Protein AF-A0A067BN56-F1 (afdb_monomer_lite)

pLDDT: mean 93.26, std 5.37, range [66.5, 98.38]

Secondary structure (DSSP, 8-state):
-HHHHHHHHHHHHHHHHHTTEEEEEEE-SSSEEEEEEETTGGG-S-EEEEE--STT--TTBS-HHHHTS---TTT-SS-TTBSHHHHHHHHHTT-EEEEE-TT--EEE-TTS-EEE-TT-SSHHHHHHHHHHHHT-

Structure (mmCIF, N/CA/C/O backbone):
data_AF-A0A067BN56-F1
#
_entry.id   AF-A0A067BN56-F1
#
loop_
_atom_site.group_PDB
_atom_site.id
_atom_site.type_symbol
_atom_site.label_atom_id
_atom_site.label_alt_id
_atom_site.label_comp_id
_atom_site.label_asym_id
_atom_site.label_entity_id
_atom_site.label_seq_id
_atom_site.pdbx_PDB_ins_code
_atom_site.Cartn_x
_atom_site.Cartn_y
_atom_site.Cartn_z
_atom_site.occupancy
_atom_site.B_iso_or_equiv
_atom_site.auth_seq_id
_atom_site.auth_comp_id
_atom_site.auth_asym_id
_atom_site.auth_atom_id
_atom_site.pdbx_PDB_model_num
ATOM 1 N N . MET A 1 1 ? 12.232 15.046 -11.064 1.00 66.50 1 MET A N 1
ATOM 2 C CA . MET A 1 1 ? 10.794 14.740 -10.896 1.00 66.50 1 MET A CA 1
ATOM 3 C C . MET A 1 1 ? 10.592 13.345 -10.321 1.00 66.50 1 MET A C 1
ATOM 5 O O . MET A 1 1 ? 10.023 13.252 -9.246 1.00 66.50 1 MET A O 1
ATOM 9 N N . GLU A 1 2 ? 11.115 12.290 -10.955 1.00 84.50 2 GLU A N 1
ATOM 10 C CA . GLU A 1 2 ? 10.954 10.911 -10.455 1.00 84.50 2 GLU A CA 1
ATOM 11 C C . GLU A 1 2 ? 11.546 10.697 -9.051 1.00 84.50 2 GLU A C 1
ATOM 13 O O . GLU A 1 2 ? 10.865 10.178 -8.178 1.00 84.50 2 GLU A O 1
ATOM 18 N N . LEU A 1 3 ? 12.758 11.206 -8.790 1.00 89.38 3 LEU A N 1
ATOM 19 C CA . LEU A 1 3 ? 13.390 11.137 -7.461 1.00 89.38 3 LEU A CA 1
ATOM 20 C C . LEU A 1 3 ? 12.566 11.835 -6.365 1.00 89.38 3 LEU A C 1
ATOM 22 O O . LEU A 1 3 ? 12.488 11.354 -5.241 1.00 89.38 3 LEU A O 1
ATOM 26 N N . ALA A 1 4 ? 11.925 12.960 -6.694 1.00 91.44 4 ALA A N 1
ATOM 27 C CA . ALA A 1 4 ? 11.090 13.692 -5.743 1.00 91.44 4 ALA A CA 1
ATOM 28 C C . ALA A 1 4 ? 9.802 12.920 -5.422 1.00 91.44 4 ALA A C 1
ATOM 30 O O . ALA A 1 4 ? 9.410 12.833 -4.262 1.00 91.44 4 ALA A O 1
ATOM 31 N N . LEU A 1 5 ? 9.184 12.303 -6.435 1.00 92.88 5 LEU A N 1
ATOM 32 C CA . LEU A 1 5 ? 8.038 11.421 -6.236 1.00 92.88 5 LEU A CA 1
ATOM 33 C C . LEU A 1 5 ? 8.414 10.204 -5.383 1.00 92.88 5 LEU A C 1
ATOM 35 O O . LEU A 1 5 ? 7.681 9.873 -4.458 1.00 92.88 5 LEU A O 1
ATOM 39 N N . GLN A 1 6 ? 9.556 9.568 -5.656 1.00 92.62 6 GLN A N 1
ATOM 40 C CA . GLN A 1 6 ? 10.057 8.446 -4.857 1.00 92.62 6 GLN A CA 1
ATOM 41 C C . GLN A 1 6 ? 10.256 8.843 -3.391 1.00 92.62 6 GLN A C 1
ATOM 43 O O . GLN A 1 6 ? 9.808 8.127 -2.498 1.00 92.62 6 GLN A O 1
ATOM 48 N N . GLN A 1 7 ? 10.857 10.009 -3.145 1.00 95.00 7 GLN A N 1
ATOM 49 C CA . GLN A 1 7 ? 11.036 10.542 -1.797 1.00 95.00 7 GLN A CA 1
ATOM 50 C C . GLN A 1 7 ? 9.692 10.782 -1.091 1.00 95.00 7 GLN A C 1
ATOM 52 O O . GLN A 1 7 ? 9.524 10.399 0.064 1.00 95.00 7 GLN A O 1
ATOM 57 N N . ILE A 1 8 ? 8.709 11.360 -1.785 1.00 94.81 8 ILE A N 1
ATOM 58 C CA . ILE A 1 8 ? 7.368 11.581 -1.229 1.00 94.81 8 ILE A CA 1
ATOM 59 C C . ILE A 1 8 ? 6.667 10.257 -0.923 1.00 94.81 8 ILE A C 1
ATOM 61 O O . ILE A 1 8 ? 6.090 10.114 0.150 1.00 94.81 8 ILE A O 1
ATOM 65 N N . VAL A 1 9 ? 6.730 9.270 -1.818 1.00 95.25 9 VAL A N 1
ATOM 66 C CA . VAL A 1 9 ? 6.147 7.949 -1.553 1.00 95.25 9 VAL A CA 1
ATOM 67 C C . VAL A 1 9 ? 6.793 7.309 -0.325 1.00 95.25 9 VAL A C 1
ATOM 69 O O . VAL A 1 9 ? 6.080 6.787 0.530 1.00 95.25 9 VAL A O 1
ATOM 72 N N . TYR A 1 10 ? 8.118 7.401 -0.198 1.00 96.12 10 TYR A N 1
ATOM 73 C CA . TYR A 1 10 ? 8.834 6.913 0.977 1.00 96.12 10 TYR A CA 1
ATOM 74 C C . TYR A 1 10 ? 8.358 7.602 2.268 1.00 96.12 10 TYR A C 1
ATOM 76 O O . TYR A 1 10 ? 8.090 6.928 3.262 1.00 96.12 10 TYR A O 1
ATOM 84 N N . GLU A 1 11 ? 8.178 8.926 2.254 1.00 96.25 11 GLU A N 1
ATOM 85 C CA . GLU A 1 11 ? 7.620 9.678 3.388 1.00 96.25 11 GLU A CA 1
ATOM 86 C C . GLU A 1 11 ? 6.193 9.234 3.738 1.00 96.25 11 GLU A C 1
ATOM 88 O O . GLU A 1 11 ? 5.864 9.066 4.913 1.00 96.25 11 GLU A O 1
ATOM 93 N N . GLU A 1 12 ? 5.337 9.035 2.737 1.00 96.50 12 GLU A N 1
ATOM 94 C CA . GLU A 1 12 ? 3.956 8.595 2.944 1.00 96.50 12 GLU A CA 1
ATOM 95 C C . GLU A 1 12 ? 3.907 7.173 3.520 1.00 96.50 12 GLU A C 1
ATOM 97 O O . GLU A 1 12 ? 3.182 6.928 4.484 1.00 96.50 12 GLU A O 1
ATOM 102 N N . GLN A 1 13 ? 4.744 6.257 3.029 1.00 97.38 13 GLN A N 1
ATOM 103 C CA . GLN A 1 13 ? 4.883 4.906 3.583 1.00 97.38 13 GLN A CA 1
ATOM 104 C C . GLN A 1 13 ? 5.478 4.914 4.998 1.00 97.38 13 GLN A C 1
ATOM 106 O O . GLN A 1 13 ? 5.048 4.139 5.852 1.00 97.38 13 GLN A O 1
ATOM 111 N N . ALA A 1 14 ? 6.421 5.811 5.297 1.00 97.75 14 ALA A N 1
ATOM 112 C CA . ALA A 1 14 ? 6.939 5.986 6.653 1.00 97.75 14 ALA A CA 1
ATOM 113 C C . ALA A 1 14 ? 5.841 6.466 7.618 1.00 97.75 14 ALA A C 1
ATOM 115 O O . ALA A 1 14 ? 5.732 5.960 8.736 1.00 97.75 14 ALA A O 1
ATOM 116 N N . LYS A 1 15 ? 4.964 7.376 7.178 1.00 97.00 15 LYS A N 1
ATOM 117 C CA . LYS A 1 15 ? 3.790 7.804 7.958 1.00 97.00 15 LYS A CA 1
ATOM 118 C C . LYS A 1 15 ? 2.753 6.692 8.107 1.00 97.00 15 LYS A C 1
ATOM 120 O O . LYS A 1 15 ? 2.154 6.581 9.172 1.00 97.00 15 LYS A O 1
ATOM 125 N N . MET A 1 16 ? 2.568 5.835 7.098 1.00 97.69 16 MET A N 1
ATOM 126 C CA . MET A 1 16 ? 1.759 4.617 7.249 1.00 97.69 16 MET A CA 1
ATOM 127 C C . MET A 1 16 ? 2.328 3.727 8.358 1.00 97.69 16 MET A C 1
ATOM 129 O O . MET A 1 16 ? 1.581 3.275 9.223 1.00 97.69 16 MET A O 1
ATOM 133 N N . LYS A 1 17 ? 3.650 3.521 8.385 1.00 97.75 17 LYS A N 1
ATOM 134 C CA . LYS A 1 17 ? 4.313 2.749 9.448 1.00 97.75 17 LYS A CA 1
ATOM 135 C C . LYS A 1 17 ? 4.122 3.388 10.825 1.00 97.75 17 LYS A C 1
ATOM 137 O O . LYS A 1 17 ? 3.782 2.691 11.775 1.00 97.75 17 LYS A O 1
ATOM 142 N N . ALA A 1 18 ? 4.233 4.713 10.922 1.00 96.88 18 ALA A N 1
ATOM 143 C CA . ALA A 1 18 ? 3.944 5.452 12.154 1.00 96.88 18 ALA A CA 1
ATOM 144 C C . ALA A 1 18 ? 2.470 5.342 12.600 1.00 96.88 18 ALA A C 1
ATOM 146 O O . ALA A 1 18 ? 2.189 5.369 13.794 1.00 96.88 18 ALA A O 1
ATOM 147 N N . LEU A 1 19 ? 1.536 5.163 11.658 1.00 96.12 19 LEU A N 1
ATOM 148 C CA . LEU A 1 19 ? 0.121 4.874 11.926 1.00 96.12 19 LEU A CA 1
ATOM 149 C C . LEU A 1 19 ? -0.123 3.410 12.359 1.00 96.12 19 LEU A C 1
ATOM 151 O O . LEU A 1 19 ? -1.257 3.017 12.624 1.00 96.12 19 LEU A O 1
ATOM 155 N N . GLY A 1 20 ? 0.930 2.595 12.447 1.00 96.94 20 GLY A N 1
ATOM 156 C CA . GLY A 1 20 ? 0.861 1.204 12.881 1.00 96.94 20 GLY A CA 1
ATOM 157 C C . GLY A 1 20 ? 0.762 0.199 11.740 1.00 96.94 20 GLY A C 1
ATOM 158 O O . GLY A 1 20 ? 0.406 -0.946 11.993 1.00 96.94 20 GLY A O 1
ATOM 159 N N . PHE A 1 21 ? 1.057 0.580 10.494 1.00 98.31 21 PHE A N 1
ATOM 160 C CA . PHE A 1 21 ? 1.177 -0.400 9.415 1.00 98.31 21 PHE A CA 1
ATOM 161 C C . PHE A 1 21 ? 2.528 -1.120 9.472 1.00 98.31 21 PHE A C 1
ATOM 163 O O . PHE A 1 21 ? 3.576 -0.507 9.660 1.00 98.31 21 PHE A O 1
ATOM 170 N N . VAL A 1 22 ? 2.509 -2.426 9.242 1.00 97.19 22 VAL A N 1
ATOM 171 C CA . VAL A 1 22 ? 3.695 -3.246 9.010 1.00 97.19 22 VAL A CA 1
ATOM 172 C C . VAL A 1 22 ? 3.829 -3.529 7.521 1.00 97.19 22 VAL A C 1
ATOM 174 O O . VAL A 1 22 ? 2.837 -3.706 6.814 1.00 97.19 22 VAL A O 1
ATOM 177 N N . GLU A 1 23 ? 5.064 -3.546 7.034 1.00 97.19 23 GLU A N 1
ATOM 178 C CA . GLU A 1 23 ? 5.368 -3.925 5.659 1.00 97.19 23 GLU A CA 1
ATOM 179 C C . GLU A 1 23 ? 5.641 -5.429 5.606 1.00 97.19 23 GLU A C 1
ATOM 181 O O . GLU A 1 23 ? 6.486 -5.939 6.342 1.00 97.19 23 GLU A O 1
ATOM 186 N N . ALA A 1 24 ? 4.919 -6.127 4.738 1.00 96.38 24 ALA A N 1
ATOM 187 C CA . ALA A 1 24 ? 5.154 -7.522 4.402 1.00 96.38 24 ALA A CA 1
ATOM 188 C C . ALA A 1 24 ? 5.523 -7.636 2.919 1.00 96.38 24 ALA A C 1
ATOM 190 O O . ALA A 1 24 ? 5.360 -6.690 2.144 1.00 96.38 24 ALA A O 1
ATOM 191 N N . PHE A 1 25 ? 6.036 -8.796 2.520 1.00 96.81 25 PHE A N 1
ATOM 192 C CA . PHE A 1 25 ? 6.558 -9.009 1.176 1.00 96.81 25 PHE A CA 1
ATOM 193 C C . PHE A 1 25 ? 5.930 -10.236 0.524 1.00 96.81 25 PHE A C 1
ATOM 195 O O . PHE A 1 25 ? 5.737 -11.263 1.173 1.00 96.81 25 PHE A O 1
ATOM 202 N N . ILE A 1 26 ? 5.667 -10.126 -0.775 1.00 96.94 26 ILE A N 1
ATOM 203 C CA . ILE A 1 26 ? 5.372 -11.259 -1.658 1.00 96.94 26 ILE A CA 1
ATOM 204 C C . ILE A 1 26 ? 6.628 -11.527 -2.486 1.00 96.94 26 ILE A C 1
ATOM 206 O O . ILE A 1 26 ? 7.212 -10.573 -3.003 1.00 96.94 26 ILE A O 1
ATOM 210 N N . GLY A 1 27 ? 7.032 -12.792 -2.619 1.00 95.94 27 GLY A N 1
ATOM 211 C CA . GLY A 1 27 ? 8.198 -13.213 -3.402 1.00 95.94 27 GLY A CA 1
ATOM 212 C C . GLY A 1 27 ? 9.365 -13.720 -2.554 1.00 95.94 27 GLY A C 1
ATOM 213 O O . GLY A 1 27 ? 9.165 -14.282 -1.478 1.00 95.94 27 GLY A O 1
ATOM 214 N N . THR A 1 28 ? 10.586 -13.548 -3.060 1.00 93.62 28 THR A N 1
ATOM 215 C CA . THR A 1 28 ? 11.839 -13.991 -2.422 1.00 93.62 28 THR A CA 1
ATOM 216 C C . THR A 1 28 ? 12.721 -12.801 -2.040 1.00 93.62 28 THR A C 1
ATOM 218 O O . THR A 1 28 ? 12.363 -11.645 -2.257 1.00 93.62 28 THR A O 1
ATOM 221 N N . ASN A 1 29 ? 13.898 -13.049 -1.463 1.00 89.81 29 ASN A N 1
ATOM 222 C CA . ASN A 1 29 ? 14.830 -11.967 -1.139 1.00 89.81 29 ASN A CA 1
ATOM 223 C C . ASN A 1 29 ? 15.347 -11.241 -2.389 1.00 89.81 29 ASN A C 1
ATOM 225 O O . ASN A 1 29 ? 15.612 -10.042 -2.329 1.00 89.81 29 ASN A O 1
ATOM 229 N N . GLU A 1 30 ? 15.451 -11.958 -3.505 1.00 90.00 30 GLU A N 1
ATOM 230 C CA . GLU A 1 30 ? 15.970 -11.483 -4.785 1.00 90.00 30 GLU A CA 1
ATOM 231 C C . GLU A 1 30 ? 14.898 -10.761 -5.610 1.00 90.00 30 GLU A C 1
ATOM 233 O O . GLU A 1 30 ? 15.206 -9.801 -6.313 1.00 90.00 30 GLU A O 1
ATOM 238 N N . ALA A 1 31 ? 13.638 -11.198 -5.516 1.00 94.06 31 ALA A N 1
ATOM 239 C CA . ALA A 1 31 ? 12.517 -10.628 -6.255 1.00 94.06 31 ALA A CA 1
ATOM 240 C C . ALA A 1 31 ? 11.270 -10.561 -5.369 1.00 94.06 31 ALA A C 1
ATOM 242 O O . ALA A 1 31 ? 10.599 -11.572 -5.153 1.00 94.06 31 ALA A O 1
ATOM 243 N N . LYS A 1 32 ? 10.947 -9.359 -4.878 1.00 95.50 32 LYS A N 1
ATOM 244 C CA . LYS A 1 32 ? 9.786 -9.118 -4.013 1.00 95.50 32 LYS A CA 1
ATOM 245 C C . LYS A 1 32 ? 9.092 -7.793 -4.265 1.00 95.50 32 LYS A C 1
ATOM 247 O O . LYS A 1 32 ? 9.701 -6.834 -4.735 1.00 95.50 32 LYS A O 1
ATOM 252 N N . CYS A 1 33 ? 7.825 -7.736 -3.874 1.00 94.25 33 CYS A N 1
ATOM 253 C CA . CYS A 1 33 ? 7.049 -6.505 -3.784 1.00 94.25 33 CYS A CA 1
ATOM 254 C C . CYS A 1 33 ? 6.447 -6.331 -2.389 1.00 94.25 33 CYS A C 1
ATOM 256 O O . CYS A 1 33 ? 6.121 -7.310 -1.714 1.00 94.25 33 CYS A O 1
ATOM 258 N N . SER A 1 34 ? 6.274 -5.075 -1.987 1.00 95.12 34 SER A N 1
ATOM 259 C CA . SER A 1 34 ? 5.713 -4.710 -0.689 1.00 95.12 34 SER A CA 1
ATOM 260 C C . SER A 1 34 ? 4.186 -4.735 -0.685 1.00 95.12 34 SER A C 1
ATOM 262 O O . SER A 1 34 ? 3.531 -4.290 -1.631 1.00 95.12 34 SER A O 1
ATOM 264 N N . ILE A 1 35 ? 3.636 -5.169 0.441 1.00 97.00 35 ILE A N 1
ATOM 265 C CA . ILE A 1 35 ? 2.258 -4.929 0.866 1.00 97.00 35 ILE A CA 1
ATOM 266 C C . ILE A 1 35 ? 2.289 -4.336 2.277 1.00 97.00 35 ILE A C 1
ATOM 268 O O . ILE A 1 35 ? 3.249 -4.535 3.021 1.00 97.00 35 ILE A O 1
ATOM 272 N N . PHE A 1 36 ? 1.242 -3.617 2.664 1.00 98.25 36 PHE A N 1
ATOM 273 C CA . PHE A 1 36 ? 1.162 -2.982 3.977 1.00 98.25 36 PHE A CA 1
ATOM 274 C C . PHE A 1 36 ? -0.079 -3.454 4.719 1.00 98.25 36 PHE A C 1
ATOM 276 O O . PHE A 1 36 ? -1.179 -3.418 4.176 1.00 98.25 36 PHE A O 1
ATOM 283 N N . LEU A 1 37 ? 0.098 -3.867 5.968 1.00 98.25 37 LEU A N 1
ATOM 284 C CA . LEU A 1 37 ? -0.949 -4.433 6.813 1.00 98.25 37 LEU A CA 1
ATOM 285 C C . LEU A 1 37 ? -1.059 -3.582 8.077 1.00 98.25 37 LEU A C 1
ATOM 287 O O . LEU A 1 37 ? -0.051 -3.324 8.724 1.00 98.25 37 LEU A O 1
ATOM 291 N N . SER A 1 38 ? -2.248 -3.134 8.463 1.00 98.06 38 SER A N 1
ATOM 292 C CA . SER A 1 38 ? -2.437 -2.453 9.753 1.00 98.06 38 SER A CA 1
ATOM 293 C C . SER A 1 38 ? -2.142 -3.409 10.910 1.00 98.06 38 SER A C 1
ATOM 295 O O . SER A 1 38 ? -2.596 -4.542 10.843 1.00 98.06 38 SER A O 1
ATOM 297 N N . SER A 1 39 ? -1.487 -2.995 11.992 1.00 95.38 39 SER A N 1
ATOM 298 C CA . SER A 1 39 ? -1.068 -3.882 13.098 1.00 95.38 39 SER A CA 1
ATOM 299 C C . SER A 1 39 ? -2.173 -4.769 13.687 1.00 95.38 39 SER A C 1
ATOM 301 O O . SER A 1 39 ? -1.896 -5.876 14.138 1.00 95.38 39 SER A O 1
ATOM 303 N N . GLN A 1 40 ? -3.426 -4.319 13.654 1.00 92.50 40 GLN A N 1
ATOM 304 C CA . GLN A 1 40 ? -4.592 -5.050 14.147 1.00 92.50 40 GLN A CA 1
ATOM 305 C C . GLN A 1 40 ? -5.289 -5.939 13.102 1.00 92.50 40 GLN A C 1
ATOM 307 O O . GLN A 1 40 ? -6.357 -6.470 13.402 1.00 92.50 40 GLN A O 1
ATOM 312 N N . TRP A 1 41 ? -4.752 -6.076 11.883 1.00 95.50 41 TRP A N 1
ATOM 313 C CA . TRP A 1 41 ? -5.465 -6.684 10.748 1.00 95.50 41 TRP A CA 1
ATOM 314 C C . TRP A 1 41 ? -5.980 -8.101 11.039 1.00 95.50 41 TRP A C 1
ATOM 316 O O . TRP A 1 41 ? -7.093 -8.429 10.648 1.00 95.50 41 TRP A O 1
ATOM 326 N N . GLU A 1 42 ? -5.219 -8.901 11.789 1.00 93.56 42 GLU A N 1
ATOM 327 C CA . GLU A 1 42 ? -5.554 -10.291 12.134 1.00 93.56 42 GLU A CA 1
ATOM 328 C C . GLU A 1 42 ? -6.614 -10.414 13.255 1.00 93.56 42 GLU A C 1
ATOM 330 O O . GLU A 1 42 ? -7.152 -11.493 13.483 1.00 93.56 42 GLU A O 1
ATOM 335 N N . ARG A 1 43 ? -6.905 -9.331 13.998 1.00 92.38 43 ARG A N 1
ATOM 336 C CA . ARG A 1 43 ? -7.703 -9.364 15.250 1.00 92.38 43 ARG A CA 1
ATOM 337 C C . ARG A 1 43 ? -9.067 -8.692 15.142 1.00 92.38 43 ARG A C 1
ATOM 339 O O . ARG A 1 43 ? -9.781 -8.569 16.135 1.00 92.38 43 ARG A O 1
ATOM 346 N N . VAL A 1 44 ? -9.413 -8.201 13.960 1.00 92.62 44 VAL A N 1
ATOM 347 C CA . VAL A 1 44 ? -10.621 -7.409 13.708 1.00 92.62 44 VAL A CA 1
ATOM 348 C C . VAL A 1 44 ? -11.639 -8.194 12.890 1.00 92.62 44 VAL A C 1
ATOM 350 O O . VAL A 1 44 ? -11.295 -8.921 11.968 1.00 92.62 44 VAL A O 1
ATOM 353 N N . GLY A 1 45 ? -12.927 -7.987 13.170 1.00 92.38 45 GLY A N 1
ATOM 354 C CA . GLY A 1 45 ? -14.013 -8.630 12.419 1.00 92.38 45 GLY A CA 1
ATOM 355 C C . GLY A 1 45 ? -14.322 -7.994 11.057 1.00 92.38 45 GLY A C 1
ATOM 356 O O . GLY A 1 45 ? -15.246 -8.434 10.380 1.00 92.38 45 GLY A O 1
ATOM 357 N N . ARG A 1 46 ? -13.619 -6.919 10.666 1.00 95.44 46 ARG A N 1
ATOM 358 C CA . ARG A 1 46 ? -13.835 -6.204 9.397 1.00 95.44 46 ARG A CA 1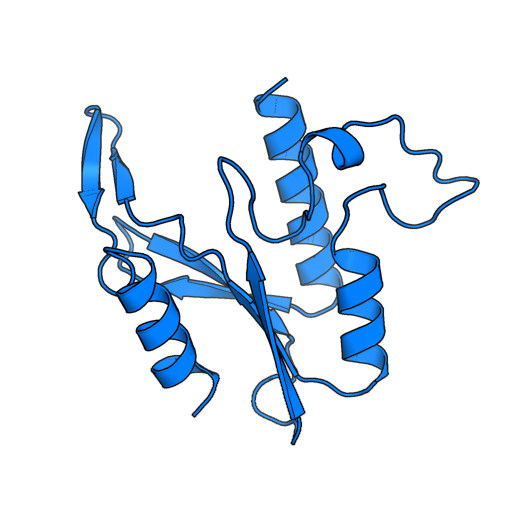
ATOM 359 C C . ARG A 1 46 ? -12.505 -5.834 8.756 1.00 95.44 46 ARG A C 1
ATOM 361 O O . ARG A 1 46 ? -11.772 -5.004 9.294 1.00 95.44 46 ARG A O 1
ATOM 368 N N . LEU A 1 47 ? -12.242 -6.406 7.587 1.00 96.75 47 LEU A N 1
ATOM 369 C CA . LEU A 1 47 ? -11.070 -6.110 6.768 1.00 96.75 47 LEU A CA 1
ATOM 370 C C . LEU A 1 47 ? -11.434 -5.171 5.614 1.00 96.75 47 LEU A C 1
ATOM 372 O O . LEU A 1 47 ? -12.431 -5.370 4.922 1.00 96.75 47 LEU A O 1
ATOM 376 N N . LEU A 1 48 ? -10.605 -4.153 5.402 1.00 97.44 48 LEU A N 1
ATOM 377 C CA . LEU A 1 48 ? -10.618 -3.270 4.244 1.00 97.44 48 LEU A CA 1
ATOM 378 C C . LEU A 1 48 ? -9.395 -3.581 3.377 1.00 97.44 48 LEU A C 1
ATOM 380 O O . LEU A 1 48 ? -8.261 -3.302 3.766 1.00 97.44 48 LEU A O 1
ATOM 384 N N . LEU A 1 49 ? -9.634 -4.125 2.187 1.00 96.69 49 LEU A N 1
ATOM 385 C CA . LEU A 1 49 ? -8.603 -4.342 1.178 1.00 96.69 49 LEU A CA 1
ATOM 386 C C . LEU A 1 49 ? -8.551 -3.145 0.221 1.00 96.69 49 LEU A C 1
ATOM 388 O O . LEU A 1 49 ? -9.510 -2.866 -0.496 1.00 96.69 49 LEU A O 1
ATOM 392 N N . ILE A 1 50 ? -7.416 -2.456 0.196 1.00 96.81 50 ILE A N 1
ATOM 393 C CA . ILE A 1 50 ? -7.111 -1.360 -0.718 1.00 96.81 50 ILE A CA 1
ATOM 394 C C . ILE A 1 50 ? -6.161 -1.882 -1.794 1.00 96.81 50 ILE A C 1
ATOM 396 O O . ILE A 1 50 ? -4.992 -2.168 -1.531 1.00 96.81 50 ILE A O 1
ATOM 400 N N . ILE A 1 51 ? -6.672 -1.976 -3.020 1.00 95.00 51 ILE A N 1
ATOM 401 C CA . ILE A 1 51 ? -5.897 -2.349 -4.203 1.00 95.00 51 ILE A CA 1
ATOM 402 C C . ILE A 1 51 ? -5.531 -1.078 -4.954 1.00 95.00 51 ILE A C 1
ATOM 404 O O . ILE A 1 51 ? -6.395 -0.334 -5.413 1.00 95.00 51 ILE A O 1
ATOM 408 N N . VAL A 1 52 ? -4.234 -0.841 -5.080 1.00 91.56 52 VAL A N 1
ATOM 409 C CA . VAL A 1 52 ? -3.686 0.350 -5.710 1.00 91.56 52 VAL A CA 1
ATOM 410 C C . VAL A 1 52 ? -3.079 -0.046 -7.044 1.00 91.56 52 VAL A C 1
ATOM 412 O O . VAL A 1 52 ? -2.001 -0.626 -7.088 1.00 91.56 52 VAL A O 1
ATOM 415 N N . SER A 1 53 ? -3.767 0.254 -8.141 1.00 86.12 53 SER A N 1
ATOM 416 C CA . SER A 1 53 ? -3.298 -0.060 -9.493 1.00 86.12 53 SER A CA 1
ATOM 417 C C . SER A 1 53 ? -3.083 1.203 -10.313 1.00 86.12 53 SER A C 1
ATOM 419 O O . SER A 1 53 ? -3.875 2.140 -10.235 1.00 86.12 53 SER A O 1
ATOM 421 N N . GLY A 1 54 ? -2.054 1.205 -11.153 1.00 81.56 54 GLY A N 1
ATOM 422 C CA . GLY A 1 54 ? -1.781 2.307 -12.068 1.00 81.56 54 GLY A CA 1
ATOM 423 C C . GLY A 1 54 ? -0.292 2.470 -12.331 1.00 81.56 54 GLY A C 1
ATOM 424 O O . GLY A 1 54 ? 0.547 2.070 -11.524 1.00 81.56 54 GLY A O 1
ATOM 425 N N . ASN A 1 55 ? 0.045 3.067 -13.472 1.00 79.38 55 ASN A N 1
ATOM 426 C CA . ASN A 1 55 ? 1.436 3.230 -13.876 1.00 79.38 55 ASN A CA 1
ATOM 427 C C . ASN A 1 55 ? 2.201 4.138 -12.893 1.00 79.38 55 ASN A C 1
ATOM 429 O O . ASN A 1 55 ? 1.922 5.334 -12.774 1.00 79.38 55 ASN A O 1
ATOM 433 N N . GLY A 1 56 ? 3.170 3.558 -12.182 1.00 79.31 56 GLY A N 1
ATOM 434 C CA . GLY A 1 56 ? 3.984 4.259 -11.190 1.00 79.31 56 GLY A CA 1
ATOM 435 C C . GLY A 1 56 ? 3.219 4.717 -9.945 1.00 79.31 56 GLY A C 1
ATOM 436 O O . GLY A 1 56 ? 3.731 5.557 -9.210 1.00 79.31 56 GLY A O 1
ATOM 437 N N . ILE A 1 57 ? 2.008 4.202 -9.703 1.00 89.69 57 ILE A N 1
ATOM 438 C CA . ILE A 1 57 ? 1.336 4.370 -8.413 1.00 89.69 57 ILE A CA 1
ATOM 439 C C . ILE A 1 57 ? 1.897 3.325 -7.452 1.00 89.69 57 ILE A C 1
ATOM 441 O O . ILE A 1 57 ? 2.128 2.179 -7.831 1.00 89.69 57 ILE A O 1
ATOM 445 N N . GLN A 1 58 ? 2.140 3.725 -6.209 1.00 92.69 58 GLN A N 1
ATOM 446 C CA . GLN A 1 58 ? 2.677 2.873 -5.155 1.00 92.69 58 GLN A CA 1
ATOM 447 C C . GLN A 1 58 ? 1.827 3.033 -3.886 1.00 92.69 58 GLN A C 1
ATOM 449 O O . GLN A 1 58 ? 1.162 4.063 -3.731 1.00 92.69 58 GLN A O 1
ATOM 454 N N . PRO A 1 59 ? 1.834 2.047 -2.969 1.00 95.44 59 PRO A N 1
ATOM 455 C CA . PRO A 1 59 ? 1.176 2.194 -1.675 1.00 95.44 59 PRO A CA 1
ATOM 456 C C . PRO A 1 59 ? 1.598 3.491 -0.973 1.00 95.44 59 PRO A C 1
ATOM 458 O O . PRO A 1 59 ? 2.779 3.839 -0.976 1.00 95.44 59 PRO A O 1
ATOM 461 N N . GLY A 1 60 ? 0.628 4.199 -0.394 1.00 95.38 60 GLY A N 1
ATOM 462 C CA . GLY A 1 60 ? 0.810 5.502 0.254 1.00 95.38 60 GLY A CA 1
ATOM 463 C C . GLY A 1 60 ? 0.221 6.677 -0.528 1.00 95.38 60 GLY A C 1
ATOM 464 O O . GLY A 1 60 ? -0.174 7.668 0.087 1.00 95.38 60 GLY A O 1
ATOM 465 N N . ILE A 1 61 ? 0.066 6.557 -1.853 1.00 95.56 61 ILE A N 1
ATOM 466 C CA . ILE A 1 61 ? -0.457 7.639 -2.703 1.00 95.56 61 ILE A CA 1
ATOM 467 C C . ILE A 1 61 ? -1.563 7.173 -3.655 1.00 95.56 61 ILE A C 1
ATOM 469 O O . ILE A 1 61 ? -1.505 6.090 -4.227 1.00 95.56 61 ILE A O 1
ATOM 473 N N . TRP A 1 62 ? -2.551 8.033 -3.882 1.00 94.38 62 TRP A N 1
ATOM 474 C CA . TRP A 1 62 ? -3.598 7.862 -4.893 1.00 94.38 62 TRP A CA 1
ATOM 475 C C . TRP A 1 62 ? -3.232 8.466 -6.248 1.00 94.38 62 TRP A C 1
ATOM 477 O O . TRP A 1 62 ? -3.724 8.012 -7.276 1.00 94.38 62 TRP A O 1
ATOM 487 N N . SER A 1 63 ? -2.404 9.515 -6.267 1.00 92.88 63 SER A N 1
ATOM 488 C CA . SER A 1 63 ? -2.060 10.234 -7.495 1.00 92.88 63 SER A CA 1
ATOM 489 C C . SER A 1 63 ? -0.668 10.846 -7.427 1.00 92.88 63 SER A C 1
ATOM 491 O O . SER A 1 63 ? -0.328 11.551 -6.478 1.00 92.88 63 SER A O 1
ATOM 493 N N . ARG A 1 64 ? 0.112 10.617 -8.490 1.00 92.62 64 ARG A N 1
ATOM 494 C CA . ARG A 1 64 ? 1.447 11.199 -8.670 1.00 92.62 64 ARG A CA 1
ATOM 495 C C . ARG A 1 64 ? 1.396 12.714 -8.831 1.00 92.62 64 ARG A C 1
ATOM 497 O O . ARG A 1 64 ? 2.280 13.391 -8.333 1.00 92.62 64 ARG A O 1
ATOM 504 N N . SER A 1 65 ? 0.408 13.242 -9.554 1.00 92.19 65 SER A N 1
ATOM 505 C CA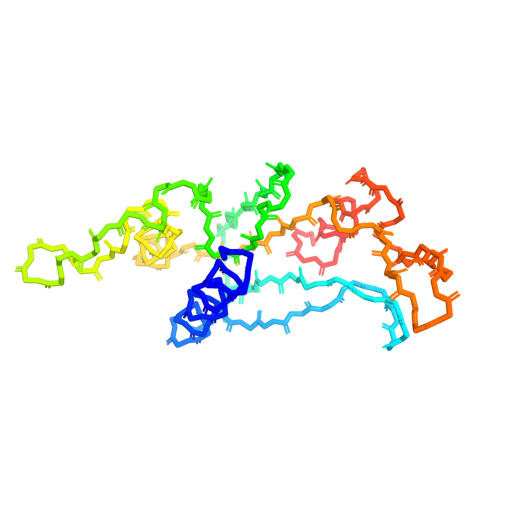 . SER A 1 65 ? 0.329 14.681 -9.826 1.00 92.19 65 SER A CA 1
ATOM 506 C C . SER A 1 65 ? -0.104 15.447 -8.583 1.00 92.19 65 SER A C 1
ATOM 508 O O . SER A 1 65 ? 0.562 16.401 -8.206 1.00 92.19 65 SER A O 1
ATOM 510 N N . LEU A 1 66 ? -1.149 14.970 -7.903 1.00 93.38 66 LEU A N 1
ATOM 511 C CA . LEU A 1 66 ? -1.691 15.635 -6.717 1.00 93.38 66 LEU A CA 1
ATOM 512 C C . LEU A 1 66 ? -0.691 15.650 -5.557 1.00 93.38 66 LEU A C 1
ATOM 514 O O . LEU A 1 66 ? -0.574 16.656 -4.869 1.00 93.38 66 LEU A O 1
ATOM 518 N N . VAL A 1 67 ? 0.065 14.565 -5.352 1.00 92.31 67 VAL A N 1
ATOM 519 C CA . VAL A 1 67 ? 1.028 14.505 -4.237 1.00 92.31 67 VAL A CA 1
ATOM 520 C C . VAL A 1 67 ? 2.256 15.394 -4.449 1.00 92.31 67 VAL A C 1
ATOM 522 O O . VAL A 1 67 ? 2.957 15.722 -3.491 1.00 92.31 67 VAL A O 1
ATOM 525 N N . MET A 1 68 ? 2.505 15.789 -5.699 1.00 91.69 68 MET A N 1
ATOM 526 C CA . MET A 1 68 ? 3.579 16.702 -6.089 1.00 91.69 68 MET A CA 1
ATOM 527 C C . MET A 1 68 ? 3.159 18.174 -6.024 1.00 91.69 68 MET A C 1
ATOM 529 O O . MET A 1 68 ? 4.019 19.047 -6.145 1.00 91.69 68 MET A O 1
ATOM 533 N N . GLU A 1 69 ? 1.868 18.468 -5.848 1.00 91.75 69 GLU A N 1
ATOM 534 C CA . GLU A 1 69 ? 1.404 19.840 -5.657 1.00 91.75 69 GLU A CA 1
ATOM 535 C C . GLU A 1 69 ? 1.981 20.436 -4.360 1.00 91.75 69 GLU A C 1
ATOM 537 O O . GLU A 1 69 ? 2.248 19.705 -3.396 1.00 91.75 69 GLU A O 1
ATOM 542 N N . PRO A 1 70 ? 2.188 21.767 -4.303 1.00 86.75 70 PRO A N 1
ATOM 543 C CA . PRO A 1 70 ? 2.654 22.432 -3.095 1.00 86.75 70 PRO A CA 1
ATOM 544 C C . PRO A 1 70 ? 1.763 22.093 -1.897 1.00 86.75 70 PRO A C 1
ATOM 546 O O . PRO A 1 70 ? 0.555 22.319 -1.912 1.00 86.75 70 PRO A O 1
ATOM 549 N N . HIS A 1 71 ? 2.374 21.549 -0.847 1.00 84.56 71 HIS A N 1
ATOM 550 C CA . HIS A 1 71 ? 1.660 21.137 0.352 1.00 84.56 71 HIS A CA 1
ATOM 551 C C . HIS A 1 71 ? 1.722 22.231 1.416 1.00 84.56 71 HIS A C 1
ATOM 553 O O . HIS A 1 71 ? 2.775 22.465 2.009 1.00 84.56 71 HIS A O 1
ATOM 559 N N . ASP A 1 72 ? 0.586 22.878 1.667 1.00 82.12 72 ASP A N 1
ATOM 560 C CA . ASP A 1 72 ? 0.438 23.861 2.737 1.00 82.12 72 ASP A CA 1
ATOM 561 C C . ASP A 1 72 ? -0.015 23.183 4.039 1.00 82.12 72 ASP A C 1
ATOM 563 O O . ASP A 1 72 ? -1.209 23.010 4.306 1.00 82.12 72 ASP A O 1
ATOM 567 N N . THR A 1 73 ? 0.962 22.836 4.880 1.00 79.62 73 THR A N 1
ATOM 568 C CA . THR A 1 73 ? 0.722 22.212 6.189 1.00 79.62 73 THR A CA 1
ATOM 569 C C . THR A 1 73 ? 0.001 23.123 7.182 1.00 79.62 73 THR A C 1
ATOM 571 O O . THR A 1 73 ? -0.450 22.641 8.218 1.00 79.62 73 THR A O 1
ATOM 574 N N . SER A 1 74 ? -0.106 24.430 6.909 1.00 83.62 74 SER A N 1
ATOM 575 C CA . SER A 1 74 ? -0.864 25.349 7.768 1.00 83.62 74 SER A CA 1
ATOM 576 C C . SER A 1 74 ? -2.376 25.201 7.585 1.00 83.62 74 SER A C 1
ATOM 578 O O . SER A 1 74 ? -3.142 25.523 8.492 1.00 83.62 74 SER A O 1
ATOM 580 N N . ARG A 1 75 ? -2.810 24.688 6.426 1.00 75.56 75 ARG A N 1
ATOM 581 C CA . ARG A 1 75 ? -4.226 24.534 6.063 1.00 75.56 75 ARG A CA 1
ATOM 582 C C . ARG A 1 75 ? -4.673 23.084 6.011 1.00 75.56 75 ARG A C 1
ATOM 584 O O . ARG A 1 75 ? -5.835 22.801 6.295 1.00 75.56 75 ARG A O 1
ATOM 591 N N . GLN A 1 76 ? -3.778 22.172 5.642 1.00 78.44 76 GLN A N 1
ATOM 592 C CA . GLN A 1 76 ? -4.103 20.763 5.487 1.00 78.44 76 GLN A CA 1
ATOM 593 C C . GLN A 1 76 ? -3.047 19.889 6.155 1.00 78.44 76 GLN A C 1
ATOM 595 O O . GLN A 1 76 ? -1.853 20.039 5.933 1.00 78.44 76 GLN A O 1
ATOM 600 N N . TYR A 1 77 ? -3.498 18.941 6.972 1.00 85.81 77 TYR A N 1
ATOM 601 C CA . TYR A 1 77 ? -2.593 18.018 7.655 1.00 85.81 77 TYR A CA 1
ATOM 602 C C . TYR A 1 77 ? -1.999 16.955 6.709 1.00 85.81 77 TYR A C 1
ATOM 604 O O . TYR A 1 77 ? -0.880 16.485 6.913 1.00 85.81 77 TYR A O 1
ATOM 612 N N . TYR A 1 78 ? -2.739 16.578 5.661 1.00 90.75 78 TYR A N 1
ATOM 613 C CA . TYR A 1 78 ? -2.339 15.561 4.687 1.00 90.75 78 TYR A CA 1
ATOM 614 C C . TYR A 1 78 ? -2.123 16.162 3.299 1.00 90.75 78 TYR A C 1
ATOM 616 O O . TYR A 1 78 ? -2.893 17.021 2.876 1.00 90.75 78 TYR A O 1
ATOM 624 N N . ARG A 1 79 ? -1.147 15.626 2.556 1.00 93.44 79 ARG A N 1
ATOM 625 C CA . ARG A 1 79 ? -0.904 16.010 1.159 1.00 93.44 79 ARG A CA 1
ATOM 626 C C . ARG A 1 79 ? -2.110 15.666 0.280 1.00 93.44 79 ARG A C 1
ATOM 628 O O . ARG A 1 79 ? -2.735 14.615 0.459 1.00 93.44 79 ARG A O 1
ATOM 635 N N . SER A 1 80 ? -2.385 16.493 -0.726 1.00 93.69 80 SER A N 1
ATOM 636 C CA . SER A 1 80 ? -3.279 16.124 -1.828 1.00 93.69 80 SER A CA 1
ATOM 637 C C . SER A 1 80 ? -2.823 14.804 -2.454 1.00 93.69 80 SER A C 1
ATOM 639 O O . SER A 1 80 ? -1.634 14.546 -2.598 1.00 93.69 80 SER A O 1
ATOM 641 N N . GLY A 1 81 ? -3.758 13.910 -2.774 1.00 93.81 81 GLY A N 1
ATOM 642 C CA . GLY A 1 81 ? -3.418 12.585 -3.307 1.00 93.81 81 GLY A CA 1
ATOM 643 C C . GLY A 1 81 ? -2.786 11.609 -2.303 1.00 93.81 81 GLY A C 1
ATOM 644 O O . GLY A 1 81 ? -2.414 10.516 -2.716 1.00 93.81 81 GLY A O 1
ATOM 645 N N . SER A 1 82 ? -2.686 11.943 -1.012 1.00 95.25 82 SER A N 1
ATOM 646 C CA . SER A 1 82 ? -2.256 11.013 0.043 1.00 95.25 82 SER A CA 1
ATOM 647 C C . SER A 1 82 ? -3.325 9.961 0.369 1.00 95.25 82 SER A C 1
ATOM 649 O O . SER A 1 82 ? -4.523 10.260 0.402 1.00 95.25 82 SER A O 1
ATOM 651 N N . MET A 1 83 ? -2.894 8.739 0.695 1.00 96.38 83 MET A N 1
ATOM 652 C CA . MET A 1 83 ? -3.768 7.708 1.273 1.00 96.38 83 MET A CA 1
ATOM 653 C C . MET A 1 83 ? -4.038 7.898 2.765 1.00 96.38 83 MET A C 1
ATOM 655 O O . MET A 1 83 ? -5.060 7.427 3.267 1.00 96.38 83 MET A O 1
ATOM 659 N N . LEU A 1 84 ? -3.151 8.592 3.479 1.00 96.88 84 LEU A N 1
ATOM 660 C CA . LEU A 1 84 ? -3.175 8.714 4.935 1.00 96.88 84 LEU A CA 1
ATOM 661 C C . LEU A 1 84 ? -4.518 9.150 5.538 1.00 96.88 84 LEU A C 1
ATOM 663 O O . LEU A 1 84 ? -4.898 8.533 6.534 1.00 96.88 84 LEU A O 1
ATOM 667 N N . PRO A 1 85 ? -5.284 10.119 4.987 1.00 96.00 85 PRO A N 1
ATOM 668 C CA . PRO A 1 85 ? -6.582 10.468 5.569 1.00 96.00 85 PRO A CA 1
ATOM 669 C C . PRO A 1 85 ? -7.559 9.285 5.580 1.00 96.00 85 PRO A C 1
ATOM 671 O O . PRO A 1 85 ? -8.298 9.098 6.548 1.00 96.00 85 PRO A O 1
ATOM 674 N N . TYR A 1 86 ? -7.533 8.453 4.536 1.00 97.12 86 TYR A N 1
ATOM 675 C CA . TYR A 1 86 ? -8.392 7.276 4.416 1.00 97.12 86 TYR A CA 1
ATOM 676 C C . TYR A 1 86 ? -7.938 6.163 5.353 1.00 97.12 86 TYR A C 1
ATOM 678 O O . TYR A 1 86 ? -8.764 5.571 6.046 1.00 97.12 86 TYR A O 1
ATOM 686 N N . LEU A 1 87 ? -6.626 5.919 5.422 1.00 97.88 87 LEU A N 1
ATOM 687 C CA . LEU A 1 87 ? -6.051 4.922 6.323 1.00 97.88 87 LEU A CA 1
ATOM 688 C C . LEU A 1 87 ? -6.327 5.291 7.783 1.00 97.88 87 LEU A C 1
ATOM 690 O O . LEU A 1 87 ? -6.855 4.474 8.529 1.00 97.88 87 LEU A O 1
ATOM 694 N N . HIS A 1 88 ? -6.075 6.542 8.175 1.00 96.75 88 HIS A N 1
ATOM 695 C CA . HIS A 1 88 ? -6.359 7.034 9.522 1.00 96.75 88 HIS A CA 1
ATOM 696 C C . HIS A 1 88 ? -7.841 6.872 9.878 1.00 96.75 88 HIS A C 1
ATOM 698 O O . HIS A 1 88 ? -8.177 6.366 10.951 1.00 96.75 88 HIS A O 1
ATOM 704 N N . LYS A 1 89 ? -8.745 7.216 8.951 1.00 97.44 89 LYS A N 1
ATOM 705 C CA . LYS A 1 89 ? -10.181 7.046 9.172 1.00 97.44 89 LYS A CA 1
ATOM 706 C C . LYS A 1 89 ? -10.573 5.573 9.306 1.00 97.44 89 LYS A C 1
ATOM 708 O O . LYS A 1 89 ? -11.310 5.248 10.235 1.00 97.44 89 LYS A O 1
ATOM 713 N N . ALA A 1 90 ? -10.084 4.689 8.440 1.00 97.88 90 ALA A N 1
ATOM 714 C CA . ALA A 1 90 ? -10.380 3.257 8.498 1.00 97.88 90 ALA A CA 1
ATOM 715 C C . ALA A 1 90 ? -9.930 2.637 9.831 1.00 97.88 90 ALA A C 1
ATOM 717 O O . ALA A 1 90 ? -10.718 1.959 10.494 1.00 97.88 90 ALA A O 1
ATOM 718 N N . ILE A 1 91 ? -8.714 2.966 10.273 1.00 96.94 91 ILE A N 1
ATOM 719 C CA . ILE A 1 91 ? -8.176 2.549 11.572 1.00 96.94 91 ILE A CA 1
ATOM 720 C C . ILE A 1 91 ? -9.051 3.063 12.721 1.00 96.94 91 ILE A C 1
ATOM 722 O O . ILE A 1 91 ? -9.447 2.279 13.581 1.00 96.94 91 ILE A O 1
ATOM 726 N N . SER A 1 92 ? -9.448 4.343 12.700 1.00 96.06 92 SER A N 1
ATOM 727 C CA . SER A 1 92 ? -10.330 4.924 13.730 1.00 96.06 92 SER A CA 1
ATOM 728 C C . SER A 1 92 ? -11.714 4.268 13.806 1.00 96.06 92 SER A C 1
ATOM 730 O O . SER A 1 92 ? -12.356 4.286 14.852 1.00 96.06 92 SER A O 1
ATOM 732 N N . LEU A 1 93 ? -12.183 3.684 12.699 1.00 97.19 93 LEU A N 1
ATOM 733 C CA . LEU A 1 93 ? -13.461 2.977 12.614 1.00 97.19 93 LEU A CA 1
ATOM 734 C C . LEU A 1 93 ? -13.342 1.491 12.993 1.00 97.19 93 LEU A C 1
ATOM 736 O O . LEU A 1 93 ? -14.345 0.775 12.949 1.00 97.19 93 LEU A O 1
ATOM 740 N N . GLY A 1 94 ? -12.145 1.024 13.361 1.00 96.25 94 GLY A N 1
ATOM 741 C CA . GLY A 1 94 ? -11.889 -0.349 13.790 1.00 96.25 94 GLY A CA 1
ATOM 742 C C . GLY A 1 94 ? -11.779 -1.353 12.643 1.00 96.25 94 GLY A C 1
ATOM 743 O O . GLY A 1 94 ? -12.100 -2.524 12.842 1.00 96.25 94 GLY A O 1
ATOM 744 N N . TYR A 1 95 ? -11.382 -0.912 11.445 1.00 97.88 95 TYR A N 1
ATOM 745 C CA . TYR A 1 95 ? -11.030 -1.826 10.357 1.00 97.88 95 TYR A CA 1
ATOM 746 C C . TYR A 1 95 ? -9.585 -2.301 10.497 1.00 97.88 95 TYR A C 1
ATOM 748 O O . TYR A 1 95 ? -8.692 -1.524 10.835 1.00 97.88 95 TYR A O 1
ATOM 756 N N . GLY A 1 96 ? -9.358 -3.564 10.155 1.00 97.88 96 GLY A N 1
ATOM 757 C CA . GLY A 1 96 ? -8.057 -4.025 9.684 1.00 97.88 96 GLY A CA 1
ATOM 758 C C . GLY A 1 96 ? -7.889 -3.590 8.238 1.00 97.88 96 GLY A C 1
ATOM 759 O O . GLY A 1 96 ? -8.844 -3.658 7.470 1.00 97.88 96 GLY A O 1
ATOM 760 N N . VAL A 1 97 ? -6.713 -3.115 7.854 1.00 98.38 97 VAL A N 1
ATOM 761 C CA . VAL A 1 97 ? -6.472 -2.561 6.521 1.00 98.38 97 VAL A CA 1
ATOM 762 C C . VAL A 1 97 ? -5.301 -3.274 5.864 1.00 98.38 97 VAL A C 1
ATOM 764 O O . VAL A 1 97 ? -4.237 -3.410 6.464 1.00 98.38 97 VAL A O 1
ATOM 767 N N . ILE A 1 98 ? -5.494 -3.681 4.613 1.00 98.12 98 ILE A N 1
ATOM 768 C CA . ILE A 1 98 ? -4.468 -4.260 3.745 1.00 98.12 98 ILE A CA 1
ATOM 769 C C . ILE A 1 98 ? -4.320 -3.335 2.541 1.00 98.12 98 ILE A C 1
ATOM 771 O O . ILE A 1 98 ? -5.303 -3.061 1.862 1.00 98.12 98 ILE A O 1
ATOM 775 N N . VAL A 1 99 ? -3.110 -2.856 2.259 1.00 98.00 99 VAL A N 1
ATOM 776 C CA . VAL A 1 99 ? -2.790 -2.038 1.082 1.00 98.00 99 VAL A CA 1
ATOM 777 C C . VAL A 1 99 ? -1.825 -2.814 0.195 1.00 98.00 99 VAL A C 1
ATOM 779 O O . VAL A 1 99 ? -0.737 -3.194 0.627 1.00 98.00 99 VAL A O 1
ATOM 782 N N . THR A 1 100 ? -2.214 -3.038 -1.054 1.00 96.81 100 THR A N 1
ATOM 783 C CA . THR A 1 100 ? -1.470 -3.848 -2.028 1.00 96.81 100 THR A CA 1
ATOM 784 C C . THR A 1 100 ? -1.402 -3.136 -3.378 1.00 96.81 100 THR A C 1
ATOM 786 O O . THR A 1 100 ? -2.327 -2.414 -3.749 1.00 96.81 100 THR A O 1
ATOM 789 N N . ASN A 1 101 ? -0.312 -3.347 -4.122 1.00 95.62 101 ASN A N 1
ATOM 790 C CA . ASN A 1 101 ? -0.206 -2.951 -5.522 1.00 95.62 101 ASN A CA 1
ATOM 791 C C . ASN A 1 101 ? 0.022 -4.185 -6.414 1.00 95.62 101 ASN A C 1
ATOM 793 O O . ASN A 1 101 ? 1.144 -4.697 -6.454 1.00 95.62 101 ASN A O 1
ATOM 797 N N . PRO A 1 102 ? -0.987 -4.618 -7.190 1.00 95.31 102 PRO A N 1
ATOM 798 C CA . PRO A 1 102 ? -0.883 -5.800 -8.036 1.00 95.31 102 PRO A CA 1
ATOM 799 C C . PRO A 1 102 ? -0.088 -5.557 -9.326 1.00 95.31 102 PRO A C 1
ATOM 801 O O . PRO A 1 102 ? 0.057 -6.476 -10.123 1.00 95.31 102 PRO A O 1
ATOM 804 N N . SER A 1 103 ? 0.422 -4.340 -9.543 1.00 92.94 103 SER A N 1
ATOM 805 C CA . SER A 1 103 ? 1.182 -3.950 -10.740 1.00 92.94 103 SER A CA 1
ATOM 806 C C . SER A 1 103 ? 2.693 -4.177 -10.590 1.00 92.94 103 SER A C 1
ATOM 808 O O . SER A 1 103 ? 3.430 -4.086 -11.572 1.00 92.94 103 SER A O 1
ATOM 810 N N . THR A 1 104 ? 3.185 -4.451 -9.376 1.00 90.81 104 THR A N 1
ATOM 811 C CA . THR A 1 104 ? 4.604 -4.750 -9.136 1.00 90.81 104 THR A CA 1
ATOM 812 C C . THR A 1 104 ? 4.832 -6.249 -9.288 1.00 90.81 104 THR A C 1
ATOM 814 O O . THR A 1 104 ? 4.752 -7.008 -8.320 1.00 90.81 104 THR A O 1
ATOM 817 N N . ASN A 1 105 ? 5.087 -6.674 -10.526 1.00 93.50 105 ASN A N 1
ATOM 818 C CA . ASN A 1 105 ? 5.159 -8.097 -10.872 1.00 93.50 105 ASN A CA 1
ATOM 819 C C . ASN A 1 105 ? 6.560 -8.604 -11.228 1.00 93.50 105 ASN A C 1
ATOM 821 O O . ASN A 1 105 ? 6.780 -9.808 -11.354 1.00 93.50 105 ASN A O 1
ATOM 825 N N . MET A 1 106 ? 7.514 -7.691 -11.401 1.00 93.38 106 MET A N 1
ATOM 826 C CA . MET A 1 106 ? 8.889 -8.002 -11.781 1.00 93.38 106 MET A CA 1
ATOM 827 C C . MET A 1 106 ? 9.854 -7.051 -11.078 1.00 93.38 106 MET A C 1
ATOM 829 O O . MET A 1 106 ? 9.507 -5.899 -10.809 1.00 93.38 106 MET A O 1
ATOM 833 N N . VAL A 1 107 ? 11.078 -7.514 -10.842 1.00 92.31 107 VAL A N 1
ATOM 834 C CA . VAL A 1 107 ? 12.222 -6.670 -10.476 1.00 92.31 107 VAL A CA 1
ATOM 835 C C . VAL A 1 107 ? 13.186 -6.581 -11.656 1.00 92.31 107 VAL A C 1
ATOM 837 O O . VAL A 1 107 ? 13.317 -7.530 -12.431 1.00 92.31 107 VAL A O 1
ATOM 840 N N . ILE A 1 108 ? 13.843 -5.432 -11.808 1.00 90.94 108 ILE A N 1
ATOM 841 C CA . ILE A 1 108 ? 14.921 -5.245 -12.784 1.00 90.94 108 ILE A CA 1
ATOM 842 C C . ILE A 1 108 ? 16.238 -5.352 -12.020 1.00 90.94 108 ILE A C 1
ATOM 844 O O . ILE A 1 108 ? 16.464 -4.589 -11.080 1.00 90.94 108 ILE A O 1
ATOM 848 N N . THR A 1 109 ? 17.086 -6.309 -12.390 1.00 86.81 109 THR A N 1
ATOM 849 C CA . THR A 1 109 ? 18.399 -6.494 -11.758 1.00 86.81 109 THR A CA 1
ATOM 850 C C . THR A 1 109 ? 19.400 -5.440 -12.229 1.00 86.81 109 THR A C 1
ATOM 852 O O . THR A 1 109 ? 19.190 -4.751 -13.229 1.00 86.81 109 THR A O 1
ATOM 855 N N . ASN A 1 110 ? 20.557 -5.365 -11.566 1.00 85.62 110 ASN A N 1
ATOM 856 C CA . ASN A 1 110 ? 21.675 -4.520 -12.007 1.00 85.62 110 ASN A CA 1
ATOM 857 C C . ASN A 1 110 ? 22.187 -4.884 -13.416 1.00 85.62 110 ASN A C 1
ATOM 859 O O . ASN A 1 110 ? 22.825 -4.063 -14.068 1.00 85.62 110 ASN A O 1
ATOM 863 N N . GLN A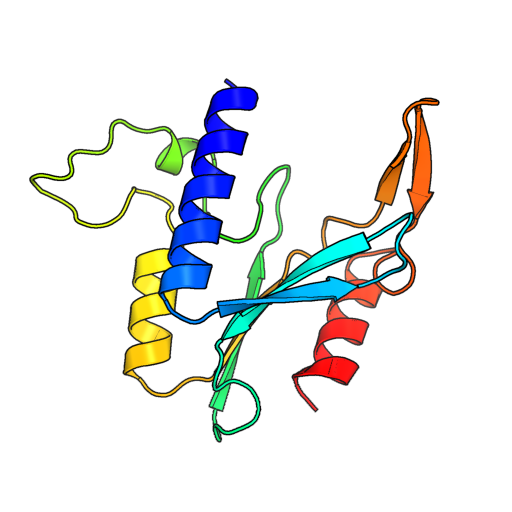 1 111 ? 21.904 -6.102 -13.888 1.00 90.00 111 GLN A N 1
ATOM 864 C CA . GLN A 1 111 ? 22.236 -6.590 -15.232 1.00 90.00 111 GLN A CA 1
ATOM 865 C C . GLN A 1 111 ? 21.119 -6.301 -16.252 1.00 90.00 111 GLN A C 1
ATOM 867 O O . GLN A 1 111 ? 21.183 -6.769 -17.384 1.00 90.00 111 GLN A O 1
ATOM 872 N N . ASN A 1 112 ? 20.105 -5.515 -15.869 1.00 89.31 112 ASN A N 1
ATOM 873 C CA . ASN A 1 112 ? 18.930 -5.187 -16.677 1.00 89.31 112 ASN A CA 1
ATOM 874 C C . ASN A 1 112 ? 18.064 -6.410 -17.048 1.00 89.31 112 ASN A C 1
ATOM 876 O O . ASN A 1 112 ? 17.288 -6.371 -18.005 1.00 89.31 112 ASN A O 1
ATOM 880 N N . GLU A 1 113 ? 18.173 -7.492 -16.275 1.00 91.75 113 GLU A N 1
ATOM 881 C CA . GLU A 1 113 ? 17.332 -8.677 -16.421 1.00 91.75 113 GLU A CA 1
ATOM 882 C C . GLU A 1 113 ? 16.021 -8.487 -15.658 1.00 91.75 113 GLU A C 1
ATOM 884 O O . GLU A 1 113 ? 16.002 -7.960 -14.543 1.00 91.75 113 GLU A O 1
ATOM 889 N N . LYS A 1 114 ? 14.911 -8.925 -16.258 1.00 92.50 114 LYS A N 1
ATOM 890 C CA . LYS A 1 114 ? 13.590 -8.892 -15.625 1.00 92.50 114 LYS A CA 1
ATOM 891 C C . LYS A 1 114 ? 13.323 -10.227 -14.952 1.00 92.50 114 LYS A C 1
ATOM 893 O O . LYS A 1 114 ? 13.116 -11.226 -15.636 1.00 92.50 114 LYS A O 1
ATOM 898 N N . ILE A 1 115 ? 13.281 -10.224 -13.625 1.00 93.62 115 ILE A N 1
ATOM 899 C CA . ILE A 1 115 ? 12.951 -11.411 -12.837 1.00 93.62 115 ILE A CA 1
ATOM 900 C C . ILE A 1 115 ? 11.498 -11.284 -12.366 1.00 93.62 115 ILE A C 1
ATOM 902 O O . ILE A 1 115 ? 11.165 -10.288 -11.714 1.00 93.62 115 ILE A O 1
ATOM 906 N N . PRO A 1 116 ? 10.612 -12.246 -12.689 1.00 95.06 116 PRO A N 1
ATOM 907 C CA . PRO A 1 116 ? 9.252 -12.252 -12.167 1.00 95.06 116 PRO A CA 1
ATOM 908 C C . PRO A 1 116 ? 9.257 -12.466 -10.654 1.00 95.06 116 PRO A C 1
ATOM 910 O O . PRO A 1 116 ? 10.059 -13.233 -10.128 1.00 95.06 116 PRO A O 1
ATOM 913 N N . ILE A 1 117 ? 8.339 -11.802 -9.958 1.00 96.81 117 ILE A N 1
ATOM 914 C CA . ILE A 1 117 ? 8.170 -11.943 -8.512 1.00 96.81 117 ILE A CA 1
ATOM 915 C C . ILE A 1 117 ? 7.278 -13.166 -8.251 1.00 96.81 117 ILE A C 1
ATOM 917 O O . ILE A 1 117 ? 6.107 -13.141 -8.641 1.00 96.81 117 ILE A O 1
ATOM 921 N N . PRO A 1 118 ? 7.772 -14.235 -7.596 1.00 96.44 118 PRO A N 1
ATOM 922 C CA . PRO A 1 118 ? 6.944 -15.401 -7.282 1.00 96.44 118 PRO A CA 1
ATOM 923 C C . PRO A 1 118 ? 5.740 -15.015 -6.411 1.00 96.44 118 PRO A C 1
ATOM 925 O O . PRO A 1 118 ? 5.889 -14.238 -5.471 1.00 96.44 118 PRO A O 1
ATOM 928 N N . GLY A 1 119 ? 4.538 -15.514 -6.716 1.00 95.25 119 GLY A N 1
ATOM 929 C CA . GLY A 1 119 ? 3.307 -15.114 -6.016 1.00 95.25 119 GLY A CA 1
ATOM 930 C C . GLY A 1 119 ? 2.735 -13.761 -6.463 1.00 95.25 119 GLY A C 1
ATOM 931 O O . GLY A 1 119 ? 1.660 -13.373 -6.018 1.00 95.25 119 GLY A O 1
ATOM 932 N N . SER A 1 120 ? 3.428 -13.044 -7.351 1.00 96.44 120 SER A N 1
ATOM 933 C CA . SER A 1 120 ? 3.013 -11.762 -7.928 1.00 96.44 120 SER A CA 1
ATOM 934 C C . SER A 1 120 ? 3.418 -11.676 -9.405 1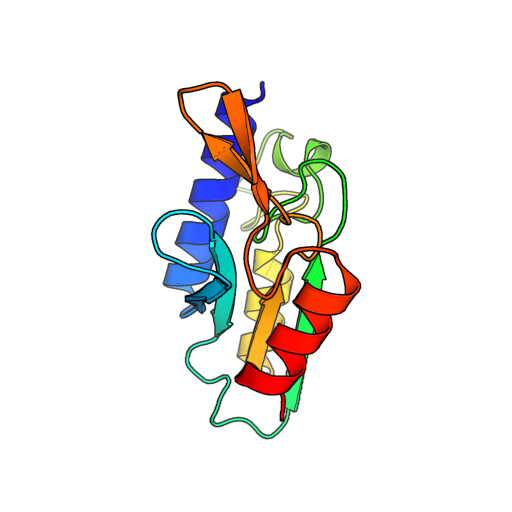.00 96.44 120 SER A C 1
ATOM 936 O O . SER A 1 120 ? 3.666 -10.590 -9.909 1.00 96.44 120 SER A O 1
ATOM 938 N N . SER A 1 121 ? 3.514 -12.785 -10.147 1.00 94.56 121 SER A N 1
ATOM 939 C CA . SER A 1 121 ? 4.016 -12.720 -11.535 1.00 94.56 121 SER A CA 1
ATOM 940 C C . SER A 1 121 ? 3.075 -11.956 -12.483 1.00 94.56 121 SER A C 1
ATOM 942 O O . SER A 1 121 ? 3.487 -11.484 -13.542 1.00 94.56 121 SER A O 1
ATOM 944 N N . ASN A 1 122 ? 1.812 -11.804 -12.081 1.00 94.56 122 ASN A N 1
ATOM 945 C CA . ASN A 1 122 ? 0.779 -11.015 -12.738 1.00 94.56 122 ASN A CA 1
ATOM 946 C C . ASN A 1 122 ? -0.233 -10.484 -11.695 1.00 94.56 122 ASN A C 1
ATOM 948 O O . ASN A 1 122 ? -0.265 -10.989 -10.565 1.00 94.56 122 ASN A O 1
ATOM 952 N N . PRO A 1 123 ? -1.087 -9.503 -12.056 1.00 94.88 123 PRO A N 1
ATOM 953 C CA . PRO A 1 123 ? -2.041 -8.906 -11.122 1.00 94.88 123 PRO A CA 1
ATOM 954 C C . PRO A 1 123 ? -3.007 -9.894 -10.461 1.00 94.88 123 PRO A C 1
ATOM 956 O O . PRO A 1 123 ? -3.307 -9.759 -9.275 1.00 94.88 123 PRO A O 1
ATOM 959 N N . GLU A 1 124 ? -3.483 -10.900 -11.199 1.00 95.69 124 GLU A N 1
ATOM 960 C CA . GLU A 1 124 ? -4.412 -11.897 -10.662 1.00 95.69 124 GLU A CA 1
ATOM 961 C C . GLU A 1 124 ? -3.726 -12.776 -9.611 1.00 95.69 124 GLU A C 1
ATOM 963 O O . GLU A 1 124 ? -4.278 -13.024 -8.539 1.00 95.69 124 GLU A O 1
ATOM 968 N N . GLU A 1 125 ? -2.492 -13.206 -9.885 1.00 96.75 125 GLU A N 1
ATOM 969 C CA . GLU A 1 125 ? -1.691 -13.968 -8.932 1.00 96.75 125 GLU A CA 1
ATOM 970 C C . GLU A 1 125 ? -1.389 -13.180 -7.664 1.00 96.75 125 GLU A C 1
ATOM 972 O O . GLU A 1 125 ? -1.579 -13.721 -6.576 1.00 96.75 125 GLU A O 1
ATOM 977 N N . HIS A 1 126 ? -1.040 -11.898 -7.798 1.00 96.69 126 HIS A N 1
ATOM 978 C CA . HIS A 1 126 ? -0.809 -11.020 -6.656 1.00 96.69 126 HIS A CA 1
ATOM 979 C C . HIS A 1 126 ? -2.036 -10.951 -5.743 1.00 96.69 126 HIS A C 1
ATOM 981 O O . HIS A 1 126 ? -1.943 -11.194 -4.540 1.00 96.69 126 HIS A O 1
ATOM 987 N N . VAL A 1 127 ? -3.208 -10.632 -6.303 1.00 96.56 127 VAL A N 1
ATOM 988 C CA . VAL A 1 127 ? -4.436 -10.494 -5.506 1.00 96.56 127 VAL A CA 1
ATOM 989 C C . VAL A 1 127 ? -4.826 -11.833 -4.881 1.00 96.56 127 VAL A C 1
ATOM 991 O O . VAL A 1 127 ? -5.190 -11.880 -3.706 1.00 96.56 127 VAL A O 1
ATOM 994 N N . ARG A 1 128 ? -4.688 -12.939 -5.622 1.00 96.88 128 ARG A N 1
ATOM 995 C CA . ARG A 1 128 ? -4.951 -14.287 -5.103 1.00 96.88 128 ARG A CA 1
ATOM 996 C C . ARG A 1 128 ? -4.034 -14.639 -3.934 1.00 96.88 128 ARG A C 1
ATOM 998 O O . ARG A 1 128 ? -4.514 -15.219 -2.962 1.00 96.88 128 ARG A O 1
ATOM 1005 N N . TYR A 1 129 ? -2.749 -14.293 -4.018 1.00 97.38 129 TYR A N 1
ATOM 1006 C CA . TYR A 1 129 ? -1.798 -14.477 -2.924 1.00 97.38 129 TYR A CA 1
ATOM 1007 C C . TYR A 1 129 ? -2.225 -13.667 -1.699 1.00 97.38 129 TYR A C 1
ATOM 1009 O O . TYR A 1 129 ? -2.362 -14.232 -0.617 1.00 97.38 129 TYR A O 1
ATOM 1017 N N . VAL A 1 130 ? -2.505 -12.369 -1.875 1.00 97.00 130 VAL A N 1
ATOM 1018 C CA . VAL A 1 130 ? -2.896 -11.475 -0.773 1.00 97.00 130 VAL A CA 1
ATOM 1019 C C . VAL A 1 130 ? -4.143 -11.986 -0.056 1.00 97.00 130 VAL A C 1
ATOM 1021 O O . VAL A 1 130 ? -4.153 -12.058 1.170 1.00 97.00 130 VAL A O 1
ATOM 1024 N N . ILE A 1 131 ? -5.173 -12.388 -0.804 1.00 95.25 131 ILE A N 1
ATOM 1025 C CA . ILE A 1 131 ? -6.413 -12.900 -0.213 1.00 95.25 131 ILE A CA 1
ATOM 1026 C C . ILE A 1 131 ? -6.148 -14.181 0.582 1.00 95.25 131 ILE A C 1
ATOM 1028 O O . ILE A 1 131 ? -6.585 -14.288 1.722 1.00 95.25 131 ILE A O 1
ATOM 1032 N N . ARG A 1 132 ? -5.410 -15.139 0.009 1.00 95.62 132 ARG A N 1
ATOM 1033 C CA . ARG A 1 132 ? -5.135 -16.427 0.664 1.00 95.62 132 ARG A CA 1
ATOM 1034 C C . ARG A 1 132 ? -4.238 -16.315 1.891 1.00 95.62 132 ARG A C 1
ATOM 1036 O O . ARG A 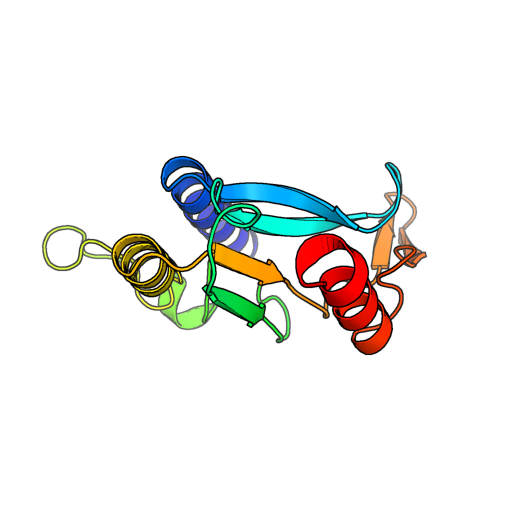1 132 ? -4.369 -17.135 2.786 1.00 95.62 132 ARG A O 1
ATOM 1043 N N . ALA A 1 133 ? -3.300 -15.374 1.891 1.00 94.75 133 ALA A N 1
ATOM 1044 C CA . ALA A 1 133 ? -2.320 -15.242 2.963 1.00 94.75 133 ALA A CA 1
ATOM 1045 C C . ALA A 1 133 ? -2.776 -14.303 4.091 1.00 94.75 133 ALA A C 1
ATOM 1047 O O . ALA A 1 133 ? -2.285 -14.441 5.208 1.00 94.75 133 ALA A O 1
ATOM 1048 N N . TYR A 1 134 ? -3.670 -13.344 3.809 1.00 93.94 134 TYR A N 1
ATOM 1049 C CA . TYR A 1 134 ? -3.980 -12.255 4.747 1.00 93.94 134 TYR A CA 1
ATOM 1050 C C . TYR A 1 134 ? -5.470 -11.907 4.889 1.00 93.94 134 TYR A C 1
ATOM 1052 O O . TYR A 1 134 ? -5.799 -11.036 5.689 1.00 93.94 134 TYR A O 1
ATOM 1060 N N . ALA A 1 135 ? -6.384 -12.503 4.118 1.00 86.56 135 ALA A N 1
ATOM 1061 C CA . ALA A 1 135 ? -7.810 -12.146 4.183 1.00 86.56 135 ALA A CA 1
ATOM 1062 C C . ALA A 1 135 ? -8.767 -13.335 4.376 1.00 86.56 135 ALA A C 1
ATOM 1064 O O . ALA A 1 135 ? -9.975 -13.117 4.479 1.00 86.56 135 ALA A O 1
ATOM 1065 N N . LEU A 1 136 ? -8.240 -14.561 4.417 1.00 76.25 136 LEU A N 1
ATOM 1066 C CA . LEU A 1 136 ? -8.942 -15.819 4.683 1.00 76.25 136 LEU A CA 1
ATOM 1067 C C . LEU A 1 136 ? -8.269 -16.523 5.860 1.00 76.25 136 LEU A C 1
ATOM 1069 O O . LEU A 1 136 ? -9.009 -17.163 6.636 1.00 76.25 136 LEU A O 1
#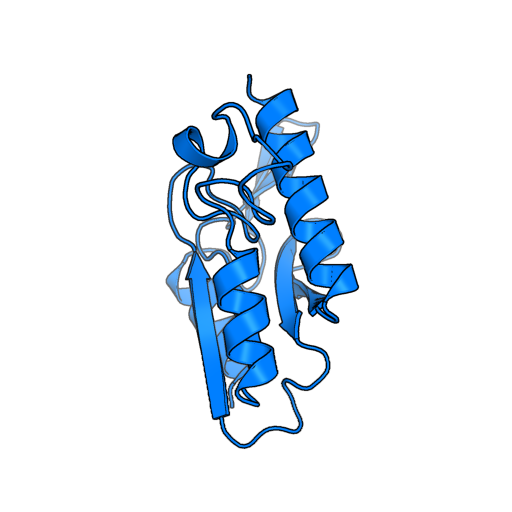

Radius of gyration: 15.35 Å; chains: 1; bounding box: 36×42×32 Å

InterPro domains:
  IPR048263 Arb2 [PTHR21357] (26-132)
  IPR053858 Arb2 domain [PF22749] (27-132)

Foldseek 3Di:
DVVVLVVLQVVLVVVLVVQQWDWDWFFDPVKIDIKIKHNCLVPFPAADEAEAEDDPDDPQFQDSVQQPPDDDCVVDVDGGRTCVVVSNVCVVVRYIYMYDYLPRQWDQDPVRDTHGGVQRNGSVSVVVSCCVPRVD

Sequence (136 aa):
MELALQQIVYEEQAKMKALGFVEAFIGTNEAKCSIFLSSQWERVGRLLLIIVSGNGIQPGIWSRSLVMEPHDTSRQYYRSGSMLPYLHKAISLGYGVIVTNPSTNMVITNQNEKIPIPGSSNPEEHVRYVIRAYAL

Organism: Saprolegnia parasitica (strain CBS 223.65) (NCBI:txid695850)